Protein AF-A0A554JLI7-F1 (afdb_monomer)

Nearest PDB structures (foldseek):
  4x7u-assembly1_B  TM=8.714E-01  e=3.034E-03  Micromonospora griseorubida
  4ce0-assembly1_A-2  TM=8.358E-01  e=3.034E-03  Saccharopolyspora spinosa
  4xvy-assembly1_B  TM=8.762E-01  e=4.435E-03  Micromonospora griseorubida
  4x7z-assembly1_B  TM=8.021E-01  e=4.163E-03  Micromonospora griseorubida
  2wk1-assembly1_A-2  TM=8.265E-01  e=6.483E-03  Actinoalloteichus caeruleus

Sequence (118 aa):
MREEILDRVMRLTSFYALGGDYLEFGVDKGKSFIVAYHMAQRYGMNNMQFYAFDSFEGLPEIAGIDRDVPQFKKGNLRAHRINLKRICVVHELILNALPLFPAGMMQHLITKPSRNCP

Foldseek 3Di:
DLLVVLLVVLQVCLVVVPDEEAEDALCLLNPVVVSNVVSNVVSVVVVYAYEYEDQLQADDAQDDPRVVPVVDGGSPSRHDDDDDLQHQYQNDDPVPDDPPDDPPCVCVSVVDGDPRRD

Structure (mmCIF, N/CA/C/O backbone):
data_AF-A0A554JLI7-F1
#
_entry.id   AF-A0A554JLI7-F1
#
loop_
_atom_site.group_PDB
_atom_site.id
_atom_site.type_symbol
_atom_site.label_atom_id
_atom_site.label_alt_id
_atom_site.label_comp_id
_atom_site.label_asym_id
_atom_site.label_entity_id
_atom_site.label_seq_id
_atom_site.pdbx_PDB_ins_code
_atom_site.Cartn_x
_atom_site.Cartn_y
_atom_site.Cartn_z
_atom_site.occupancy
_atom_site.B_iso_or_equiv
_atom_site.auth_seq_id
_atom_site.auth_comp_id
_atom_site.auth_asym_id
_atom_site.auth_atom_id
_atom_site.pdbx_PDB_model_num
ATOM 1 N N . MET A 1 1 ? -4.648 14.786 -3.637 1.00 58.84 1 MET A N 1
ATOM 2 C CA . MET A 1 1 ? -5.230 13.815 -4.593 1.00 58.84 1 MET A CA 1
ATOM 3 C C . MET A 1 1 ? -4.982 12.341 -4.236 1.00 58.84 1 MET A C 1
ATOM 5 O O . MET A 1 1 ? -5.945 11.680 -3.891 1.00 58.84 1 MET A O 1
ATOM 9 N N . ARG A 1 2 ? -3.752 11.781 -4.269 1.00 61.53 2 ARG A N 1
ATOM 10 C CA . ARG A 1 2 ? -3.527 10.342 -3.936 1.00 61.53 2 ARG A CA 1
ATOM 11 C C . ARG A 1 2 ? -3.820 9.980 -2.473 1.00 61.53 2 ARG A C 1
ATOM 13 O O . ARG A 1 2 ? -4.407 8.942 -2.201 1.00 61.53 2 ARG A O 1
ATOM 20 N N . GLU A 1 3 ? -3.452 10.854 -1.545 1.00 80.38 3 GLU A N 1
ATOM 21 C CA . GLU A 1 3 ? -3.649 10.630 -0.106 1.00 80.38 3 GLU A CA 1
ATOM 22 C C . GLU A 1 3 ? -5.135 10.740 0.294 1.00 80.38 3 GLU A C 1
ATOM 24 O O . GLU A 1 3 ? -5.577 10.068 1.215 1.00 80.38 3 GLU A O 1
ATOM 29 N N . GLU A 1 4 ? -5.951 11.491 -0.454 1.00 89.00 4 GLU A N 1
ATOM 30 C CA . GLU A 1 4 ? -7.395 11.620 -0.192 1.00 89.00 4 GLU A CA 1
ATOM 31 C C . GLU A 1 4 ? -8.163 10.319 -0.441 1.00 89.00 4 GLU A C 1
ATOM 33 O O . GLU A 1 4 ? -9.136 10.037 0.255 1.00 89.00 4 GLU A O 1
ATOM 38 N N . ILE A 1 5 ? -7.749 9.525 -1.434 1.00 92.50 5 ILE A N 1
ATOM 39 C CA . ILE A 1 5 ? -8.391 8.235 -1.709 1.00 92.50 5 ILE A CA 1
ATOM 40 C C . ILE A 1 5 ? -8.093 7.263 -0.570 1.00 92.50 5 ILE A C 1
ATOM 42 O O . ILE A 1 5 ? -9.021 6.642 -0.059 1.00 92.50 5 ILE A O 1
ATOM 46 N N . LEU A 1 6 ? -6.831 7.176 -0.136 1.00 91.75 6 LEU A N 1
ATOM 47 C CA . LEU A 1 6 ? -6.448 6.331 0.997 1.00 91.75 6 LEU A CA 1
ATOM 48 C C . LEU A 1 6 ? -7.184 6.747 2.273 1.00 91.75 6 LEU A C 1
ATOM 50 O O . LEU A 1 6 ? -7.718 5.886 2.965 1.00 91.75 6 LEU A O 1
ATOM 54 N N . ASP A 1 7 ? -7.303 8.050 2.537 1.00 93.88 7 ASP A N 1
ATOM 55 C CA . ASP A 1 7 ? -8.049 8.549 3.694 1.00 93.88 7 ASP A CA 1
ATOM 56 C C . ASP A 1 7 ? -9.521 8.131 3.637 1.00 93.88 7 ASP A C 1
ATOM 58 O O . ASP A 1 7 ? -10.054 7.582 4.602 1.00 93.88 7 ASP A O 1
ATOM 62 N N . ARG A 1 8 ? -10.173 8.321 2.482 1.00 95.19 8 ARG A N 1
ATOM 63 C CA . ARG A 1 8 ? -11.576 7.934 2.285 1.00 95.19 8 ARG A CA 1
ATOM 64 C C . ARG A 1 8 ? -11.783 6.435 2.450 1.00 95.19 8 ARG A C 1
ATOM 66 O O . ARG A 1 8 ? -12.746 6.051 3.110 1.00 95.19 8 ARG A O 1
ATOM 73 N N . VAL A 1 9 ? -10.910 5.615 1.864 1.00 93.81 9 VAL A N 1
ATOM 74 C CA . VAL A 1 9 ? -10.985 4.153 1.972 1.00 93.81 9 VAL A CA 1
ATOM 75 C C . VAL A 1 9 ? -10.818 3.740 3.428 1.00 93.81 9 VAL A C 1
ATOM 77 O O . VAL A 1 9 ? -11.722 3.116 3.965 1.00 93.81 9 VAL A O 1
ATOM 80 N N . MET A 1 10 ? -9.749 4.166 4.106 1.00 93.88 10 MET A N 1
ATOM 81 C CA . MET A 1 10 ? -9.498 3.792 5.505 1.00 93.88 10 MET A CA 1
ATOM 82 C C . MET A 1 10 ? -10.618 4.253 6.442 1.00 93.88 10 MET A C 1
ATOM 84 O O . MET A 1 10 ? -11.053 3.497 7.310 1.00 93.88 10 MET A O 1
ATOM 88 N N . ARG A 1 11 ? -11.152 5.460 6.224 1.00 95.19 11 ARG A N 1
ATOM 89 C CA . ARG A 1 11 ? -12.299 5.973 6.979 1.00 95.19 11 ARG A CA 1
ATOM 90 C C . ARG A 1 11 ? -13.536 5.097 6.807 1.00 95.19 11 ARG A C 1
ATOM 92 O O . ARG A 1 11 ? -14.196 4.794 7.794 1.00 95.19 11 ARG A O 1
ATOM 99 N N . LEU A 1 12 ? -13.872 4.717 5.572 1.00 96.00 12 LEU A N 1
ATOM 100 C CA . LEU A 1 12 ? -15.041 3.876 5.298 1.00 96.00 12 LEU A CA 1
ATO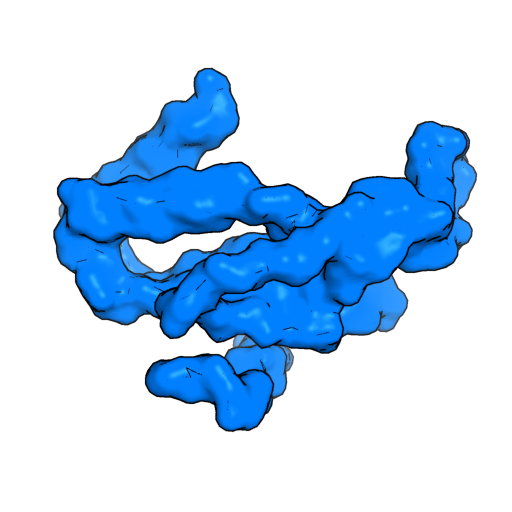M 101 C C . LEU A 1 12 ? -14.837 2.455 5.832 1.00 96.00 12 LEU A C 1
ATOM 103 O O . LEU A 1 12 ? -15.741 1.923 6.469 1.00 96.00 12 LEU A O 1
ATOM 107 N N . THR A 1 13 ? -13.652 1.875 5.643 1.00 95.19 13 THR A N 1
ATOM 108 C CA . THR A 1 13 ? -13.290 0.555 6.176 1.00 95.19 13 THR A CA 1
ATOM 109 C C . THR A 1 13 ? -13.431 0.522 7.699 1.00 95.19 13 THR A C 1
ATOM 111 O O . THR A 1 13 ? -14.058 -0.390 8.230 1.00 95.19 13 THR A O 1
ATOM 114 N N . SER A 1 14 ? -12.948 1.555 8.398 1.00 95.19 14 SER A N 1
ATOM 115 C CA . SER A 1 14 ? -13.128 1.700 9.848 1.00 95.19 14 SER A CA 1
ATOM 116 C C . SER A 1 14 ? -14.598 1.907 10.240 1.00 95.19 14 SER A C 1
ATOM 118 O O . SER A 1 14 ? -15.097 1.215 11.124 1.00 95.19 14 SER A O 1
ATOM 120 N N . PHE A 1 15 ? -15.327 2.794 9.550 1.00 96.75 15 PHE A N 1
ATOM 121 C CA . PHE A 1 15 ? -16.732 3.099 9.856 1.00 96.75 15 PHE A CA 1
ATOM 122 C C . PHE A 1 15 ? -17.651 1.878 9.737 1.00 96.75 15 PHE A C 1
ATOM 124 O O . PHE A 1 15 ? -18.516 1.670 10.583 1.00 96.75 15 PHE A O 1
ATOM 131 N N . TYR A 1 16 ? -17.447 1.055 8.708 1.00 96.56 16 TYR A N 1
ATOM 132 C CA . TYR A 1 16 ? -18.188 -0.193 8.518 1.00 96.56 16 TYR A CA 1
ATOM 133 C C . TYR A 1 16 ? -17.598 -1.376 9.300 1.00 96.56 16 TYR A C 1
ATOM 135 O O . TYR A 1 16 ? -18.077 -2.497 9.141 1.00 96.56 16 TYR A O 1
ATOM 143 N N . ALA A 1 17 ? -16.572 -1.145 10.130 1.00 93.06 17 ALA A N 1
ATOM 144 C CA . ALA A 1 17 ? -15.860 -2.169 10.893 1.00 93.06 17 ALA A CA 1
ATOM 145 C C . ALA A 1 17 ? -15.390 -3.354 10.026 1.00 93.06 17 ALA A C 1
ATOM 147 O O . ALA A 1 17 ? -15.416 -4.512 10.447 1.00 93.06 17 ALA A O 1
ATOM 148 N N . LEU A 1 18 ? -14.963 -3.063 8.795 1.00 92.56 18 LEU A N 1
ATOM 149 C CA . LEU A 1 18 ? -14.417 -4.063 7.889 1.00 92.56 18 LEU A CA 1
ATOM 150 C C . LEU A 1 18 ? -13.030 -4.474 8.391 1.00 92.56 18 LEU A C 1
ATOM 152 O O . LEU A 1 18 ? -12.082 -3.689 8.374 1.00 92.56 18 LEU A O 1
ATOM 156 N N . GLY A 1 19 ? -12.922 -5.715 8.859 1.00 88.69 19 GLY A N 1
ATOM 157 C CA . GLY A 1 19 ? -11.636 -6.332 9.164 1.00 88.69 19 GLY A CA 1
ATOM 158 C C . GLY A 1 19 ? -10.845 -6.664 7.897 1.00 88.69 19 GLY A C 1
ATOM 159 O O . GLY A 1 19 ? -11.386 -6.674 6.7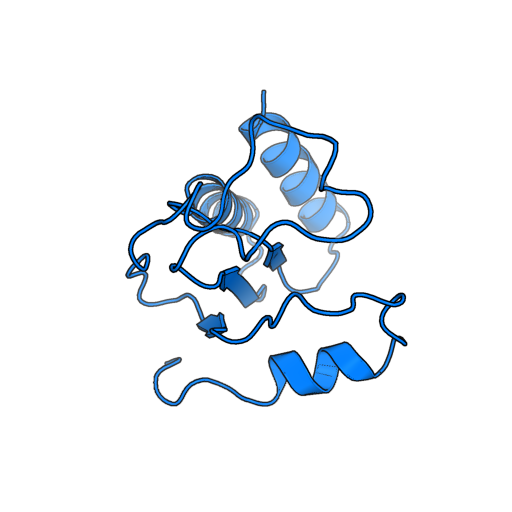91 1.00 88.69 19 GLY A O 1
ATOM 160 N N . GLY A 1 20 ? -9.563 -6.974 8.074 1.00 88.56 20 GLY A N 1
ATOM 161 C CA . GLY A 1 20 ? -8.677 -7.423 7.003 1.00 88.56 20 GLY A CA 1
ATOM 162 C C . GLY A 1 20 ? -7.314 -6.743 7.035 1.00 88.56 20 GLY A C 1
ATOM 163 O O . GLY A 1 20 ? -7.049 -5.877 7.871 1.00 88.56 20 GLY A O 1
ATOM 164 N N . ASP A 1 21 ? -6.478 -7.145 6.084 1.00 87.38 21 ASP A N 1
ATOM 165 C CA . ASP A 1 21 ? -5.099 -6.694 5.939 1.00 87.38 21 ASP A CA 1
ATOM 166 C C . ASP A 1 21 ? -4.936 -5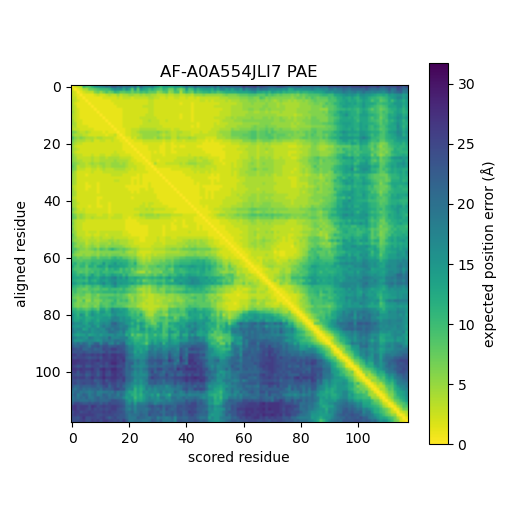.769 4.729 1.00 87.38 21 ASP A C 1
ATOM 168 O O . ASP A 1 21 ? -5.722 -5.803 3.778 1.00 87.38 21 ASP A O 1
ATOM 172 N N . TYR A 1 22 ? -3.891 -4.947 4.752 1.00 88.94 22 TYR A N 1
ATOM 173 C CA . TYR A 1 22 ? -3.518 -4.070 3.648 1.00 88.94 22 TYR A CA 1
ATOM 174 C C . TYR A 1 22 ? -2.366 -4.684 2.847 1.00 88.94 22 TYR A C 1
ATOM 176 O O . TYR A 1 22 ? -1.301 -4.975 3.395 1.00 88.94 22 TYR A O 1
ATOM 184 N N . LEU A 1 23 ? -2.575 -4.869 1.543 1.00 89.31 23 LEU A N 1
ATOM 185 C CA . LEU A 1 23 ? -1.588 -5.411 0.611 1.00 89.31 23 LEU A CA 1
ATOM 186 C C . LEU A 1 23 ? -1.275 -4.359 -0.459 1.00 89.31 23 LEU A C 1
ATOM 188 O O . LEU A 1 23 ? -2.189 -3.848 -1.106 1.00 89.31 23 LEU A O 1
ATOM 192 N N . GLU A 1 24 ? 0.007 -4.072 -0.684 1.00 87.19 24 GLU A N 1
ATOM 193 C CA . GLU A 1 24 ? 0.459 -3.164 -1.746 1.00 87.19 24 GLU A CA 1
ATOM 194 C C . GLU A 1 24 ? 1.459 -3.854 -2.671 1.00 87.19 24 GLU A C 1
ATOM 196 O O . GLU A 1 24 ? 2.439 -4.446 -2.217 1.00 87.19 24 GLU A O 1
ATOM 201 N N . PHE A 1 25 ? 1.201 -3.755 -3.975 1.00 86.94 25 PHE A N 1
ATOM 202 C CA . PHE A 1 25 ? 1.992 -4.355 -5.044 1.00 86.94 25 PHE A CA 1
ATOM 203 C C . PHE A 1 25 ? 2.715 -3.253 -5.817 1.00 86.94 25 PHE A C 1
ATOM 205 O O . PHE A 1 25 ? 2.059 -2.404 -6.419 1.00 86.94 25 PHE A O 1
ATOM 212 N N . GLY A 1 26 ? 4.048 -3.275 -5.818 1.00 84.75 26 GLY A N 1
ATOM 213 C CA . GLY A 1 26 ? 4.852 -2.183 -6.369 1.00 84.75 26 GLY A CA 1
ATOM 214 C C . GLY A 1 26 ? 4.879 -1.001 -5.404 1.00 84.75 26 GLY A C 1
ATOM 215 O O . GLY A 1 26 ? 4.110 -0.051 -5.522 1.00 84.75 26 GLY A O 1
ATOM 216 N N . VAL A 1 27 ? 5.771 -1.089 -4.427 1.00 83.00 27 VAL A N 1
ATOM 217 C CA . VAL A 1 27 ? 5.869 -0.171 -3.293 1.00 83.00 27 VAL A CA 1
ATOM 218 C C . VAL A 1 27 ? 6.809 0.995 -3.611 1.00 83.00 27 VAL A C 1
ATOM 220 O O . VAL A 1 27 ? 6.621 2.085 -3.069 1.00 83.00 27 VAL A O 1
ATOM 223 N N . ASP A 1 28 ? 7.794 0.814 -4.499 1.00 84.94 28 ASP A N 1
ATOM 224 C CA . ASP A 1 28 ? 8.819 1.823 -4.815 1.00 84.94 28 ASP A CA 1
ATOM 225 C C . ASP A 1 28 ? 9.478 2.340 -3.513 1.00 84.94 28 ASP A C 1
ATOM 227 O O . ASP A 1 28 ? 10.024 1.562 -2.728 1.00 84.94 28 ASP A O 1
ATOM 231 N N . LYS A 1 29 ? 9.403 3.646 -3.225 1.00 83.25 29 LYS A N 1
ATOM 232 C CA . LYS A 1 29 ? 9.913 4.260 -1.985 1.00 83.25 29 LYS A CA 1
ATOM 233 C C . LYS A 1 29 ? 8.906 4.196 -0.825 1.00 83.25 29 LYS A C 1
ATOM 235 O O . LYS A 1 29 ? 9.179 4.733 0.246 1.00 83.25 29 LYS A O 1
ATOM 240 N N . GLY A 1 30 ? 7.736 3.591 -1.055 1.00 84.31 30 GLY A N 1
ATOM 241 C CA . GLY A 1 30 ? 6.654 3.272 -0.108 1.00 84.31 30 GLY A CA 1
ATOM 242 C C . GLY A 1 30 ? 6.028 4.459 0.585 1.00 84.31 30 GLY A C 1
ATOM 243 O O . GLY A 1 30 ? 5.547 4.353 1.711 1.00 84.31 30 GLY A O 1
ATOM 244 N N . LYS A 1 31 ? 5.988 5.597 -0.108 1.00 87.44 31 LYS A N 1
ATOM 245 C CA . LYS A 1 31 ? 5.268 6.776 0.366 1.00 87.44 31 LYS A CA 1
ATOM 246 C C . LYS A 1 31 ? 3.789 6.455 0.626 1.00 87.44 31 LYS A C 1
ATOM 248 O O . LYS A 1 31 ? 3.280 6.794 1.687 1.00 87.44 31 LYS A O 1
ATOM 253 N N . SER A 1 32 ? 3.113 5.807 -0.322 1.00 89.56 32 SER A N 1
ATOM 254 C CA . SER A 1 32 ? 1.714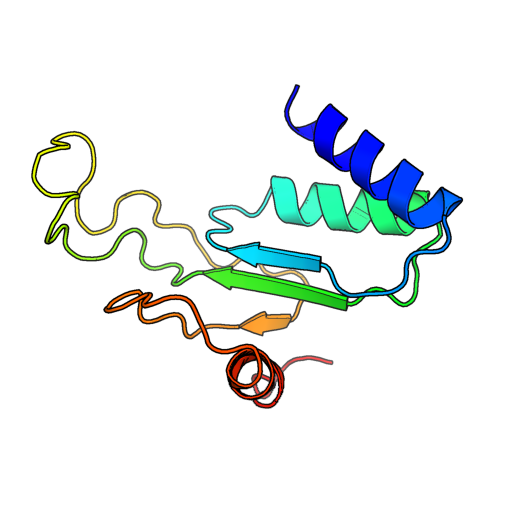 5.368 -0.194 1.00 89.56 32 SER A CA 1
ATOM 255 C C . SER A 1 32 ? 1.535 4.381 0.953 1.00 89.56 32 SER A C 1
ATOM 257 O O . SER A 1 32 ? 0.646 4.571 1.777 1.00 89.56 32 SER A O 1
ATOM 259 N N . PHE A 1 33 ? 2.433 3.405 1.060 1.00 87.94 33 PHE A N 1
ATOM 260 C CA . PHE A 1 33 ? 2.418 2.402 2.119 1.00 87.94 33 PHE 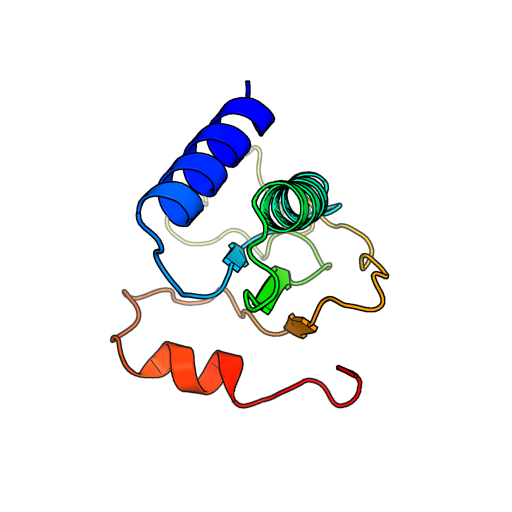A CA 1
ATOM 261 C C . PHE A 1 33 ? 2.484 3.015 3.524 1.00 87.94 33 PHE A C 1
ATOM 263 O O . PHE A 1 33 ? 1.683 2.697 4.402 1.00 87.94 33 PHE A O 1
ATOM 270 N N . ILE A 1 34 ? 3.420 3.947 3.731 1.00 87.12 34 ILE A N 1
ATOM 271 C CA . ILE A 1 34 ? 3.578 4.676 4.997 1.00 87.12 34 ILE A CA 1
ATOM 272 C C . ILE A 1 34 ? 2.316 5.487 5.309 1.00 87.12 34 ILE A C 1
ATOM 274 O O . ILE A 1 34 ? 1.843 5.494 6.447 1.00 87.12 34 ILE A O 1
ATOM 278 N N . VAL A 1 35 ? 1.751 6.155 4.301 1.00 90.81 35 VAL A N 1
ATOM 279 C CA . VAL A 1 35 ? 0.504 6.915 4.450 1.00 90.81 35 VAL A CA 1
ATOM 280 C C . VAL A 1 35 ? -0.651 5.997 4.860 1.00 90.81 35 VAL A C 1
ATOM 282 O O . VAL A 1 35 ? -1.356 6.314 5.817 1.00 90.81 35 VAL A O 1
ATOM 285 N N . ALA A 1 36 ? -0.814 4.849 4.200 1.00 91.06 36 ALA A N 1
ATOM 286 C CA . ALA A 1 36 ? -1.846 3.866 4.523 1.00 91.06 36 ALA A CA 1
ATOM 287 C C . ALA A 1 36 ? -1.716 3.364 5.971 1.00 91.06 36 ALA A C 1
ATOM 289 O O . ALA A 1 36 ? -2.708 3.346 6.703 1.00 91.06 36 ALA A O 1
ATOM 290 N N . TYR A 1 37 ? -0.492 3.055 6.414 1.00 90.19 37 TYR A N 1
ATOM 291 C CA . TYR A 1 37 ? -0.213 2.666 7.798 1.00 90.19 37 TYR A CA 1
ATOM 292 C C . TYR A 1 37 ? -0.663 3.739 8.797 1.00 90.19 37 TYR A C 1
ATOM 294 O O . TYR A 1 37 ? -1.433 3.457 9.716 1.00 90.19 37 TYR A O 1
ATOM 302 N N . HIS A 1 38 ? -0.239 4.991 8.609 1.00 89.44 38 HIS A N 1
ATOM 303 C CA . HIS A 1 38 ? -0.620 6.072 9.521 1.00 89.44 38 HIS A CA 1
ATOM 304 C C . HIS A 1 38 ? -2.125 6.361 9.511 1.00 89.44 38 HIS A C 1
ATOM 306 O O . HIS A 1 38 ? -2.684 6.701 10.555 1.00 89.44 38 HIS A O 1
ATOM 312 N N . MET A 1 39 ? -2.798 6.197 8.372 1.00 93.12 39 MET A N 1
ATOM 313 C CA . MET A 1 39 ? -4.251 6.348 8.283 1.00 93.12 39 MET A CA 1
ATOM 314 C C . MET A 1 39 ? -4.990 5.244 9.037 1.00 93.12 39 MET A C 1
ATOM 316 O O . MET A 1 39 ? -5.910 5.550 9.790 1.00 93.12 39 MET A O 1
ATOM 320 N N . ALA A 1 40 ? -4.562 3.987 8.921 1.00 90.81 40 ALA A N 1
ATOM 321 C CA . ALA A 1 40 ? -5.144 2.900 9.705 1.00 90.81 40 ALA A CA 1
ATOM 322 C C . ALA A 1 40 ? -4.995 3.143 11.215 1.00 90.81 40 ALA A C 1
ATOM 324 O O . ALA A 1 40 ? -5.962 2.992 11.960 1.00 90.81 40 ALA A O 1
ATOM 325 N N . GLN A 1 41 ? -3.823 3.615 11.662 1.00 89.25 41 GLN A N 1
ATOM 326 C CA . GLN A 1 41 ? -3.615 4.005 13.064 1.00 89.25 41 GLN A CA 1
ATOM 327 C C . GLN A 1 41 ? -4.536 5.163 13.477 1.00 89.25 41 GLN A C 1
ATOM 329 O O . GLN A 1 41 ? -5.160 5.116 14.536 1.00 89.25 41 GLN A O 1
ATOM 334 N N . ARG A 1 42 ? -4.680 6.186 12.622 1.00 93.56 42 ARG A N 1
ATOM 335 C CA . ARG A 1 42 ? -5.579 7.328 12.858 1.00 93.56 42 ARG A CA 1
ATOM 336 C C . ARG A 1 42 ? -7.039 6.902 13.031 1.00 93.56 42 ARG A C 1
ATOM 338 O O . ARG A 1 42 ? -7.745 7.510 13.828 1.00 93.56 42 ARG A O 1
ATOM 345 N N . TYR A 1 43 ? -7.483 5.883 12.298 1.00 94.94 43 TYR A N 1
ATOM 346 C CA . TYR A 1 43 ? -8.849 5.356 12.357 1.00 94.94 43 TYR A CA 1
ATOM 347 C C . TYR A 1 43 ? -9.010 4.153 13.305 1.00 94.94 43 TYR A C 1
ATOM 349 O O . TYR A 1 43 ? -10.039 3.477 13.259 1.00 94.94 43 TYR A O 1
ATOM 357 N N . GLY A 1 44 ? -8.023 3.885 14.171 1.00 93.00 44 GLY A N 1
ATOM 358 C CA . GLY A 1 44 ? -8.110 2.873 15.232 1.00 93.00 44 GLY A CA 1
ATOM 359 C C . GLY A 1 44 ? -8.045 1.418 14.756 1.00 93.00 44 GLY A C 1
ATOM 360 O O . GLY A 1 44 ? -8.425 0.510 15.494 1.00 93.00 44 GLY A O 1
ATOM 361 N N . MET A 1 45 ? -7.564 1.169 13.539 1.00 90.94 45 MET A N 1
ATOM 362 C CA . MET A 1 45 ? -7.505 -0.161 12.923 1.00 90.94 45 MET A CA 1
ATOM 363 C C . MET A 1 45 ? -6.249 -0.931 13.366 1.00 90.94 45 MET A C 1
ATOM 365 O O . MET A 1 45 ? -5.413 -1.329 12.559 1.00 90.94 45 MET A O 1
ATOM 369 N N . ASN A 1 46 ? -6.099 -1.126 14.676 1.00 85.81 46 ASN A N 1
ATOM 370 C CA . ASN A 1 46 ? -4.859 -1.619 15.292 1.00 85.81 46 ASN A CA 1
ATOM 371 C C . ASN A 1 46 ? -4.526 -3.090 14.981 1.00 85.81 46 ASN A C 1
ATOM 373 O O . ASN A 1 46 ? -3.387 -3.503 15.178 1.00 85.81 46 ASN A O 1
ATOM 377 N N . ASN A 1 47 ? -5.505 -3.866 14.504 1.00 86.00 47 ASN A N 1
ATOM 378 C CA . ASN A 1 47 ? -5.351 -5.292 14.194 1.00 86.00 47 ASN A CA 1
ATOM 379 C C . ASN A 1 47 ? -5.002 -5.567 12.721 1.00 86.00 47 ASN A C 1
ATOM 381 O O . ASN A 1 47 ? -4.781 -6.720 12.367 1.00 86.00 47 ASN A O 1
ATOM 385 N N . MET A 1 48 ? -4.994 -4.539 11.866 1.00 86.25 48 MET A N 1
ATOM 386 C CA . MET A 1 48 ? -4.683 -4.678 10.442 1.00 86.25 48 MET A CA 1
ATOM 387 C C . MET A 1 48 ? -3.192 -4.957 10.245 1.00 86.25 48 MET A C 1
ATO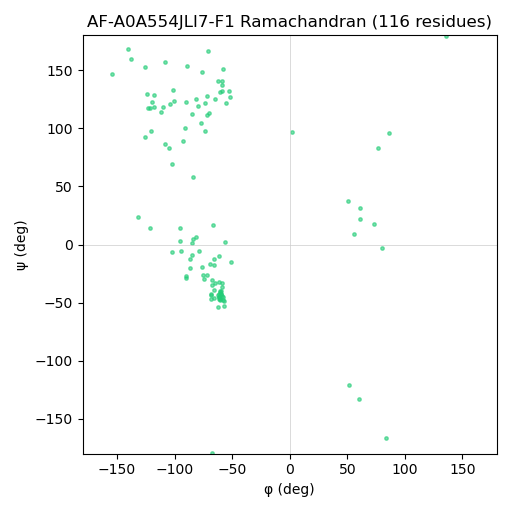M 389 O O . MET A 1 48 ? -2.355 -4.180 10.716 1.00 86.25 48 MET A O 1
ATOM 393 N N . GLN A 1 49 ? -2.862 -6.018 9.506 1.00 85.06 49 GLN A N 1
ATOM 394 C CA . GLN A 1 49 ? -1.492 -6.275 9.073 1.00 85.06 49 GLN A CA 1
ATOM 395 C C . GLN A 1 49 ? -1.203 -5.606 7.732 1.00 85.06 49 GLN A C 1
ATOM 397 O O . GLN A 1 49 ? -2.094 -5.355 6.920 1.00 85.06 49 GLN A O 1
ATOM 402 N N . PHE A 1 50 ? 0.070 -5.296 7.510 1.00 84.31 50 PHE A N 1
ATOM 403 C CA . PHE A 1 50 ? 0.541 -4.536 6.359 1.00 84.31 50 PHE A CA 1
ATOM 404 C C . PHE A 1 50 ? 1.592 -5.342 5.595 1.00 84.31 50 PHE A C 1
ATOM 406 O O . PHE A 1 50 ? 2.676 -5.615 6.120 1.00 84.31 50 PHE A O 1
ATOM 413 N N . TYR A 1 51 ? 1.287 -5.670 4.339 1.00 82.06 51 TYR A N 1
ATOM 414 C CA . TYR A 1 51 ? 2.130 -6.473 3.456 1.00 82.06 51 TYR A CA 1
ATOM 415 C C . TYR A 1 51 ? 2.562 -5.676 2.228 1.00 82.06 51 TYR A C 1
ATOM 417 O O . TYR A 1 51 ? 1.746 -5.254 1.408 1.00 82.06 51 TYR A O 1
ATOM 425 N N . ALA A 1 52 ? 3.872 -5.493 2.103 1.00 79.56 52 ALA A N 1
ATOM 426 C CA . ALA A 1 52 ? 4.512 -4.807 0.990 1.00 79.56 52 ALA A CA 1
ATOM 427 C C . ALA A 1 52 ? 5.148 -5.838 0.053 1.00 79.56 52 ALA A C 1
ATOM 429 O O . ALA A 1 52 ? 6.038 -6.579 0.481 1.00 79.56 52 ALA A O 1
ATOM 430 N N . PHE A 1 53 ? 4.725 -5.855 -1.211 1.00 82.44 53 PHE A N 1
ATOM 431 C CA . PHE A 1 53 ? 5.297 -6.711 -2.246 1.00 82.44 53 PHE A CA 1
ATOM 432 C C . PHE A 1 53 ? 6.039 -5.868 -3.283 1.00 82.44 53 PHE A C 1
ATOM 434 O O . PHE A 1 53 ? 5.434 -5.096 -4.030 1.00 82.44 53 PHE A O 1
ATOM 441 N N . ASP A 1 54 ? 7.356 -6.035 -3.341 1.00 79.31 54 ASP A N 1
ATOM 442 C CA . ASP A 1 54 ? 8.221 -5.359 -4.306 1.00 79.31 54 ASP A CA 1
ATOM 443 C C . ASP A 1 54 ? 9.483 -6.197 -4.549 1.00 79.31 54 ASP A C 1
ATOM 445 O O . ASP A 1 54 ? 9.971 -6.872 -3.638 1.00 79.31 54 ASP A O 1
ATOM 449 N N . SER A 1 55 ? 10.012 -6.156 -5.773 1.00 79.75 55 SER A N 1
ATOM 450 C CA . SER A 1 55 ? 11.294 -6.787 -6.097 1.00 79.75 55 SER A CA 1
ATOM 451 C C . SER A 1 55 ? 12.478 -5.982 -5.557 1.00 79.75 55 SER A C 1
ATOM 453 O O . SER A 1 55 ? 13.546 -6.541 -5.335 1.00 79.75 55 SER A O 1
ATOM 455 N N . PHE A 1 56 ? 12.323 -4.663 -5.384 1.00 81.06 56 PHE A N 1
ATOM 456 C CA . PHE A 1 56 ? 13.389 -3.676 -5.148 1.00 81.06 56 PHE A CA 1
ATOM 457 C C . PHE A 1 56 ? 14.496 -3.667 -6.218 1.00 81.06 56 PHE A C 1
ATOM 459 O O . PHE A 1 56 ? 15.518 -2.986 -6.091 1.00 81.06 56 PHE A O 1
ATOM 466 N N . GLU A 1 57 ? 14.283 -4.390 -7.313 1.00 81.62 57 GLU A N 1
ATOM 467 C CA . GLU A 1 57 ? 15.169 -4.459 -8.474 1.00 81.62 57 GLU A CA 1
ATOM 468 C C . GLU A 1 57 ? 14.638 -3.607 -9.635 1.00 81.62 57 GLU A C 1
ATOM 470 O O . GLU A 1 57 ? 15.343 -3.383 -10.619 1.00 81.62 57 GLU A O 1
ATOM 475 N N . GLY A 1 58 ? 13.430 -3.057 -9.475 1.00 80.94 58 GLY A N 1
ATOM 476 C CA . GLY A 1 58 ? 12.705 -2.335 -10.509 1.00 80.94 58 GLY A CA 1
ATOM 477 C C . GLY A 1 58 ? 11.935 -3.279 -11.429 1.00 80.94 58 GLY A C 1
ATOM 478 O O . GLY A 1 58 ? 11.742 -4.461 -11.130 1.00 80.94 58 GLY A O 1
ATOM 479 N N . LEU A 1 59 ? 11.473 -2.734 -12.552 1.00 84.56 59 LEU A N 1
ATOM 480 C CA . LEU A 1 59 ? 10.686 -3.460 -13.537 1.00 84.56 59 LEU A CA 1
ATOM 481 C C . LEU A 1 59 ? 11.489 -4.627 -14.132 1.00 84.56 59 LEU A C 1
ATOM 483 O O . LEU A 1 59 ? 12.685 -4.470 -14.416 1.00 84.56 59 LEU A O 1
ATOM 487 N N . PRO A 1 60 ? 10.841 -5.779 -14.367 1.00 84.31 60 PRO A N 1
ATOM 488 C CA . PRO A 1 60 ? 11.458 -6.885 -15.079 1.00 84.31 60 PRO A CA 1
ATOM 489 C C . PRO A 1 60 ? 11.705 -6.521 -16.551 1.00 84.31 60 PRO A C 1
ATOM 491 O O . PRO A 1 60 ? 11.436 -5.412 -17.018 1.00 84.31 60 PRO A O 1
ATOM 494 N N . GLU A 1 61 ? 12.264 -7.468 -17.297 1.00 86.06 61 GLU A N 1
ATOM 495 C CA . GLU A 1 61 ? 12.371 -7.328 -18.745 1.00 86.06 61 GLU A CA 1
ATOM 496 C C . GLU A 1 61 ? 10.983 -7.198 -19.379 1.00 86.06 61 GLU A C 1
ATOM 498 O O . GLU A 1 61 ? 10.072 -7.961 -19.063 1.00 86.06 61 GLU A O 1
ATOM 503 N N . ILE A 1 62 ? 10.822 -6.203 -20.251 1.00 85.31 62 ILE A N 1
ATOM 504 C CA . ILE A 1 62 ? 9.538 -5.902 -20.876 1.00 85.31 62 ILE A CA 1
ATOM 505 C C . ILE A 1 62 ? 9.236 -6.969 -21.927 1.00 85.31 62 ILE A C 1
ATOM 507 O O . ILE A 1 62 ? 9.997 -7.168 -22.876 1.00 85.31 62 ILE A O 1
ATOM 511 N N . ALA A 1 63 ? 8.109 -7.654 -21.766 1.00 82.50 63 ALA A N 1
ATOM 512 C CA . ALA A 1 63 ? 7.683 -8.740 -22.635 1.00 82.50 63 ALA A CA 1
ATOM 513 C C . ALA A 1 63 ? 6.166 -8.686 -22.878 1.00 82.50 63 ALA A C 1
ATOM 515 O O . ALA A 1 63 ? 5.438 -7.955 -22.217 1.00 82.50 63 ALA A O 1
ATOM 516 N N . GLY A 1 64 ? 5.680 -9.465 -23.849 1.00 84.88 64 GLY A N 1
ATOM 517 C CA . GLY A 1 64 ? 4.250 -9.559 -24.150 1.00 84.88 64 GLY A CA 1
ATOM 518 C C . GLY A 1 64 ? 3.619 -8.222 -24.548 1.00 84.88 64 GLY A C 1
ATOM 519 O O . GLY A 1 64 ? 4.165 -7.504 -25.383 1.00 84.88 64 GLY A O 1
ATOM 520 N N . ILE A 1 65 ? 2.464 -7.925 -23.946 1.00 82.69 65 ILE A N 1
ATOM 521 C CA . ILE A 1 65 ? 1.642 -6.739 -24.233 1.00 82.69 65 ILE A CA 1
ATOM 522 C C . ILE A 1 65 ? 2.318 -5.415 -23.852 1.00 82.69 65 ILE A C 1
ATOM 524 O O . ILE A 1 65 ? 1.925 -4.367 -24.352 1.00 82.69 65 ILE A O 1
ATOM 528 N N . ASP A 1 66 ? 3.357 -5.455 -23.014 1.00 77.06 66 ASP A N 1
ATOM 529 C CA . ASP A 1 66 ? 4.057 -4.257 -22.544 1.00 77.06 66 ASP A CA 1
ATOM 530 C C . ASP A 1 66 ? 5.152 -3.780 -23.518 1.00 77.06 66 ASP A C 1
ATOM 532 O O . ASP A 1 66 ? 5.707 -2.694 -23.345 1.00 77.06 66 ASP A O 1
ATOM 536 N N . ARG A 1 67 ? 5.474 -4.566 -24.561 1.00 79.25 67 ARG A N 1
ATOM 537 C CA . ARG A 1 67 ? 6.556 -4.257 -25.523 1.00 79.25 67 ARG A CA 1
ATOM 538 C C . ARG A 1 67 ? 6.342 -2.958 -26.290 1.00 79.25 67 ARG A C 1
ATOM 540 O O . ARG A 1 67 ? 7.318 -2.287 -26.615 1.00 79.25 67 ARG A O 1
ATOM 547 N N . ASP A 1 68 ? 5.090 -2.603 -26.555 1.00 83.88 68 ASP A N 1
ATOM 548 C CA . ASP A 1 68 ? 4.745 -1.428 -27.360 1.00 83.88 68 ASP A CA 1
ATOM 549 C C . ASP A 1 68 ? 4.781 -0.124 -26.546 1.00 83.88 68 ASP A C 1
ATOM 551 O O . ASP A 1 68 ? 4.420 0.941 -27.049 1.00 83.88 68 ASP A O 1
ATOM 555 N N . VAL A 1 69 ? 5.239 -0.182 -25.287 1.00 81.81 69 VAL A N 1
ATOM 556 C CA . VAL A 1 69 ? 5.325 0.970 -24.387 1.00 81.81 69 VAL A CA 1
ATOM 557 C C . VAL A 1 69 ? 6.795 1.381 -24.175 1.00 81.81 69 VAL A C 1
ATOM 559 O O . VAL A 1 69 ? 7.428 0.985 -23.194 1.00 81.81 69 VAL A O 1
ATOM 562 N N . PRO A 1 70 ? 7.370 2.231 -25.051 1.00 77.88 70 PRO A N 1
ATOM 563 C CA . PRO A 1 70 ? 8.815 2.504 -25.092 1.00 77.88 70 PRO A CA 1
ATOM 564 C C . PRO A 1 70 ? 9.374 3.222 -23.851 1.00 77.88 70 PRO A C 1
ATOM 566 O O . PRO A 1 70 ? 10.591 3.313 -23.674 1.00 77.88 70 PRO A O 1
ATOM 569 N N . GLN A 1 71 ? 8.500 3.754 -22.993 1.00 85.88 71 GLN A N 1
ATOM 570 C CA . GLN A 1 71 ? 8.872 4.466 -21.769 1.00 85.88 71 GLN A CA 1
ATOM 571 C C . GLN A 1 71 ? 9.318 3.541 -20.626 1.00 85.88 71 GLN A C 1
ATOM 573 O O . GLN A 1 71 ? 9.993 4.004 -19.705 1.00 85.88 71 GLN A O 1
ATOM 578 N N . PHE A 1 72 ? 8.968 2.252 -20.674 1.00 83.12 72 PHE A N 1
ATOM 579 C CA . PHE A 1 72 ? 9.344 1.282 -19.649 1.00 83.12 72 PHE A CA 1
ATOM 580 C C . PHE A 1 72 ? 10.524 0.438 -20.119 1.00 83.12 72 PHE A C 1
ATOM 582 O O . PHE A 1 72 ? 10.556 -0.050 -21.245 1.00 83.12 72 PHE A O 1
ATOM 589 N N . LYS A 1 73 ? 11.523 0.282 -19.249 1.00 84.75 73 LYS A N 1
ATOM 590 C CA . LYS A 1 73 ? 12.687 -0.574 -19.486 1.00 84.75 73 LYS A CA 1
ATOM 591 C C . LYS A 1 73 ? 13.009 -1.347 -18.214 1.00 84.75 73 LYS A C 1
ATOM 593 O O . LYS A 1 73 ? 12.627 -0.953 -17.111 1.00 84.75 73 LYS A O 1
ATOM 598 N N . LYS A 1 74 ? 13.739 -2.448 -18.377 1.00 84.38 74 LYS A N 1
ATOM 599 C CA . LYS A 1 74 ? 14.235 -3.252 -17.258 1.00 84.38 74 LYS A CA 1
ATOM 600 C C . LYS A 1 74 ? 14.988 -2.371 -16.255 1.00 84.38 74 LYS A C 1
ATOM 602 O O . LYS A 1 74 ? 15.845 -1.580 -16.646 1.00 84.38 74 LYS A O 1
ATOM 607 N N . GLY A 1 75 ? 14.673 -2.522 -14.972 1.00 82.00 75 GLY A N 1
ATOM 608 C CA . GLY A 1 75 ? 15.286 -1.771 -13.876 1.00 82.00 75 GLY A CA 1
ATOM 609 C C . GLY A 1 75 ? 14.739 -0.354 -13.662 1.00 82.00 75 GLY A C 1
ATOM 610 O O . GLY A 1 75 ? 15.140 0.304 -12.699 1.00 82.00 75 GLY A O 1
ATOM 611 N N . ASN A 1 76 ? 13.808 0.137 -14.495 1.00 82.50 76 ASN A N 1
ATOM 612 C CA . ASN A 1 76 ? 13.032 1.334 -14.150 1.00 82.50 76 ASN A CA 1
ATOM 613 C C . ASN A 1 76 ? 12.285 1.114 -12.826 1.00 82.50 76 ASN A C 1
ATOM 615 O O . ASN A 1 76 ? 11.921 -0.009 -12.507 1.00 82.50 76 ASN A O 1
ATOM 619 N N . LEU A 1 77 ? 12.027 2.183 -12.066 1.00 80.56 77 LEU A N 1
ATOM 620 C CA . LEU A 1 77 ? 11.342 2.106 -10.761 1.00 80.56 77 LEU A CA 1
ATOM 621 C C . LEU A 1 77 ? 12.081 1.253 -9.714 1.00 80.56 77 LEU A C 1
ATOM 623 O O . LEU A 1 77 ? 11.485 0.777 -8.754 1.00 80.56 77 LEU A O 1
ATOM 627 N N . ARG A 1 78 ? 13.394 1.059 -9.880 1.00 82.88 78 ARG A N 1
ATOM 628 C CA . ARG A 1 78 ? 14.224 0.456 -8.841 1.00 82.88 78 ARG A CA 1
ATOM 629 C C . ARG A 1 78 ? 14.272 1.373 -7.621 1.00 82.88 78 ARG A C 1
ATOM 631 O O . ARG A 1 78 ? 14.700 2.524 -7.720 1.00 82.88 78 ARG A O 1
ATOM 638 N N . ALA A 1 79 ? 13.910 0.827 -6.469 1.00 74.69 79 ALA A N 1
ATOM 639 C CA . ALA A 1 79 ? 13.955 1.513 -5.188 1.00 74.69 79 ALA A CA 1
ATOM 640 C C . ALA A 1 79 ? 14.767 0.716 -4.169 1.00 74.69 79 ALA A C 1
ATOM 642 O O . ALA A 1 79 ? 14.870 -0.506 -4.241 1.00 74.69 79 ALA A O 1
ATOM 643 N N . HIS A 1 80 ? 15.355 1.412 -3.199 1.00 69.81 80 HIS A N 1
ATOM 644 C CA . HIS A 1 80 ? 15.994 0.747 -2.070 1.00 69.81 80 HIS A CA 1
ATOM 645 C C . HIS A 1 80 ? 14.949 0.234 -1.084 1.00 69.81 80 HIS A C 1
ATOM 647 O O . HIS A 1 80 ? 13.906 0.857 -0.889 1.00 69.81 80 HIS A O 1
ATOM 653 N N . ARG A 1 81 ? 15.278 -0.881 -0.423 1.00 62.66 81 ARG A N 1
ATOM 654 C CA . ARG A 1 81 ? 14.443 -1.473 0.621 1.00 62.66 81 ARG A CA 1
ATOM 655 C C . ARG A 1 81 ? 14.073 -0.426 1.662 1.00 62.66 81 ARG A C 1
ATOM 657 O O . ARG A 1 81 ? 14.937 0.223 2.254 1.00 62.66 81 ARG A O 1
ATOM 664 N N . ILE A 1 82 ? 12.783 -0.315 1.917 1.00 63.16 82 ILE A N 1
ATOM 665 C CA . ILE A 1 82 ? 12.258 0.560 2.951 1.00 63.16 82 ILE A CA 1
ATOM 666 C C . ILE A 1 82 ? 12.433 -0.166 4.275 1.00 63.16 82 ILE A C 1
ATOM 668 O O . ILE A 1 82 ? 11.917 -1.266 4.469 1.00 63.16 82 ILE A O 1
ATOM 672 N N . ASN A 1 83 ? 13.203 0.431 5.178 1.00 55.06 83 ASN A N 1
ATOM 673 C CA . ASN A 1 83 ? 13.490 -0.174 6.468 1.00 55.06 83 ASN A CA 1
ATOM 674 C C . ASN A 1 83 ? 12.466 0.311 7.497 1.00 55.06 83 ASN A C 1
ATOM 676 O O . ASN A 1 83 ? 12.653 1.340 8.145 1.00 55.06 83 ASN A O 1
ATOM 680 N N . LEU A 1 84 ? 11.352 -0.409 7.615 1.00 54.94 84 LEU A N 1
ATOM 681 C CA . LEU A 1 84 ? 10.319 -0.121 8.605 1.00 54.94 84 LEU A CA 1
ATOM 682 C C . LEU A 1 84 ? 10.123 -1.339 9.505 1.00 54.94 84 LEU A C 1
ATOM 684 O O . LEU A 1 84 ? 9.706 -2.403 9.063 1.00 54.94 84 LEU A O 1
ATOM 688 N N . LYS A 1 85 ? 10.407 -1.158 10.799 1.00 49.22 85 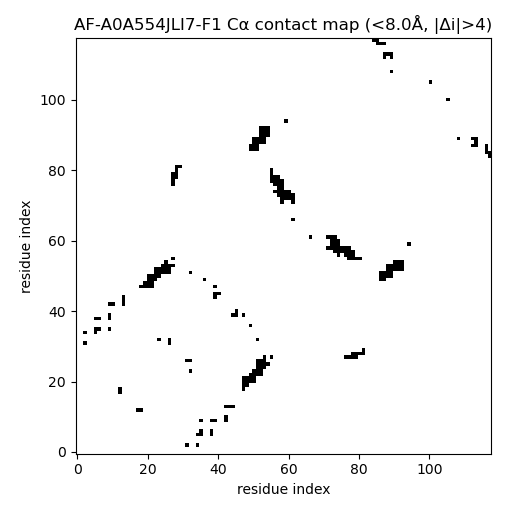LYS A N 1
ATOM 689 C CA . LYS A 1 85 ? 10.474 -2.221 11.819 1.00 49.22 85 LYS A CA 1
ATOM 690 C C . LYS A 1 85 ? 9.167 -3.001 12.055 1.00 49.22 85 LYS A C 1
ATOM 692 O O . LYS A 1 85 ? 9.196 -3.970 12.798 1.00 49.22 85 LYS A O 1
ATOM 697 N N . ARG A 1 86 ? 8.032 -2.567 11.495 1.00 46.69 86 ARG A N 1
ATOM 698 C CA . ARG A 1 86 ? 6.693 -3.152 11.726 1.00 46.69 86 ARG A CA 1
ATOM 699 C C . ARG A 1 86 ? 6.017 -3.644 10.442 1.00 46.69 86 ARG A C 1
ATOM 701 O O . ARG A 1 86 ? 4.811 -3.842 10.439 1.00 46.69 86 ARG A O 1
ATOM 708 N N . ILE A 1 87 ? 6.766 -3.769 9.346 1.00 54.16 87 ILE A N 1
ATOM 709 C CA . ILE A 1 87 ? 6.215 -4.113 8.031 1.00 54.16 87 ILE A CA 1
ATOM 710 C C . ILE A 1 87 ? 6.847 -5.413 7.554 1.00 54.16 87 ILE A C 1
ATOM 712 O O . ILE A 1 87 ? 8.069 -5.497 7.408 1.00 54.16 87 ILE A O 1
ATOM 716 N N . CYS A 1 88 ? 6.012 -6.415 7.276 1.00 53.00 88 CYS A N 1
ATOM 717 C CA . CYS A 1 88 ? 6.471 -7.617 6.599 1.00 53.00 88 CYS A CA 1
ATOM 718 C C . CYS A 1 88 ? 6.619 -7.292 5.107 1.00 53.00 88 CYS A C 1
ATOM 720 O O . CYS A 1 88 ? 5.644 -7.169 4.364 1.00 53.00 88 CYS A O 1
ATOM 722 N N . VAL A 1 89 ? 7.865 -7.128 4.671 1.00 53.00 89 VAL A N 1
ATOM 723 C CA . VAL A 1 89 ? 8.204 -7.017 3.252 1.00 53.00 89 VAL A CA 1
ATOM 724 C C . VAL A 1 89 ? 8.353 -8.430 2.695 1.00 53.00 89 VAL A C 1
ATOM 726 O O . VAL A 1 89 ? 9.283 -9.152 3.069 1.00 53.00 89 VAL A O 1
ATOM 729 N N . VAL A 1 90 ? 7.436 -8.830 1.816 1.00 55.19 90 VAL A N 1
ATOM 730 C CA . VAL A 1 90 ? 7.490 -10.122 1.124 1.00 55.19 90 VAL A CA 1
ATOM 731 C C . VAL A 1 90 ? 8.262 -9.926 -0.179 1.00 55.19 90 VAL A C 1
ATOM 733 O O . VAL A 1 90 ? 7.932 -9.066 -0.989 1.00 55.19 90 VAL A O 1
ATOM 736 N N . HIS A 1 91 ? 9.337 -10.696 -0.352 1.00 51.22 91 HIS A N 1
ATOM 737 C CA . HIS A 1 91 ? 10.377 -10.441 -1.358 1.00 51.22 91 HIS A CA 1
ATOM 738 C C . HIS A 1 91 ? 10.198 -11.213 -2.676 1.00 51.22 91 HIS A C 1
ATOM 740 O O . HIS A 1 91 ? 11.053 -11.130 -3.550 1.00 51.22 91 HIS A O 1
ATOM 746 N N . GLU A 1 92 ? 9.128 -11.990 -2.840 1.00 49.25 92 GLU A N 1
ATOM 747 C CA . GLU A 1 92 ? 8.955 -12.834 -4.026 1.00 49.25 92 GLU A CA 1
ATOM 748 C C . GLU A 1 92 ? 7.623 -12.557 -4.721 1.00 49.25 92 GLU A C 1
ATOM 750 O O . GLU A 1 92 ? 6.601 -13.171 -4.427 1.00 49.25 92 GLU A O 1
ATOM 755 N N . LEU A 1 93 ? 7.659 -11.654 -5.701 1.00 45.44 93 LEU A N 1
ATOM 756 C CA . LEU A 1 93 ? 6.738 -11.697 -6.831 1.00 45.44 93 LEU A CA 1
ATOM 757 C C . LEU A 1 93 ? 7.557 -11.816 -8.110 1.00 45.44 93 LEU A C 1
ATOM 759 O O . LEU A 1 93 ? 8.057 -10.834 -8.655 1.00 45.44 93 LEU A O 1
ATOM 763 N N . ILE A 1 94 ? 7.691 -13.048 -8.595 1.00 40.16 94 ILE A N 1
ATOM 764 C CA . ILE A 1 94 ? 8.123 -13.295 -9.967 1.00 40.16 94 ILE A CA 1
ATOM 765 C C . ILE A 1 94 ? 6.919 -12.942 -10.848 1.00 40.16 94 ILE A C 1
ATOM 767 O O . ILE A 1 94 ? 6.002 -13.740 -11.006 1.00 40.16 94 ILE A O 1
ATOM 771 N N . LEU A 1 95 ? 6.910 -11.726 -11.400 1.00 37.31 95 LEU A N 1
ATOM 772 C CA . LEU A 1 95 ? 5.869 -11.180 -12.292 1.00 37.31 95 LEU A CA 1
ATOM 773 C C . LEU A 1 95 ? 5.775 -11.884 -13.664 1.00 37.31 95 LEU A C 1
ATOM 775 O O . LEU A 1 95 ? 5.170 -11.360 -14.596 1.00 37.31 95 LEU A O 1
ATOM 779 N N . ASN A 1 96 ? 6.342 -13.080 -13.809 1.00 28.83 96 ASN A N 1
ATOM 780 C CA . ASN A 1 96 ? 6.174 -13.879 -15.013 1.00 28.83 96 ASN A CA 1
ATOM 781 C C . ASN A 1 96 ? 4.954 -14.780 -14.819 1.00 28.83 96 ASN A C 1
ATOM 783 O O . ASN A 1 96 ? 5.053 -15.829 -14.193 1.00 28.83 96 ASN A O 1
ATOM 787 N N . ALA A 1 97 ? 3.837 -14.348 -15.403 1.00 34.41 97 ALA A N 1
ATOM 788 C CA . ALA A 1 97 ? 2.521 -14.985 -15.403 1.00 34.41 97 ALA A CA 1
ATOM 789 C C . ALA A 1 97 ? 1.645 -14.629 -14.190 1.00 34.41 97 ALA A C 1
ATOM 791 O O . ALA A 1 97 ? 1.650 -15.279 -13.150 1.00 34.41 97 ALA A O 1
ATOM 792 N N . LEU A 1 98 ? 0.790 -13.631 -14.404 1.00 34.88 98 LEU A N 1
ATOM 793 C CA . LEU A 1 98 ? -0.407 -13.376 -13.610 1.00 34.88 98 LEU A CA 1
ATOM 794 C C . LEU A 1 98 ? -1.635 -13.879 -14.405 1.00 34.88 98 LEU A C 1
ATOM 796 O O . LEU A 1 98 ? -2.413 -13.069 -14.907 1.00 34.88 98 LEU A O 1
ATOM 800 N N . PRO A 1 99 ? -1.841 -15.200 -14.605 1.00 32.59 99 PRO A N 1
ATOM 801 C CA . PRO A 1 99 ? -3.182 -15.677 -14.878 1.00 32.59 99 PRO A CA 1
ATOM 802 C C . PRO A 1 99 ? -3.935 -15.515 -13.556 1.00 32.59 99 PRO A C 1
ATOM 804 O O . PRO A 1 99 ? -3.548 -16.134 -12.569 1.00 32.59 99 PRO A O 1
ATOM 807 N N . LEU A 1 100 ? -4.921 -14.608 -13.528 1.00 34.56 100 LEU A N 1
ATOM 808 C CA . LEU A 1 100 ? -5.974 -14.481 -12.507 1.00 34.56 100 LEU A CA 1
ATOM 809 C C . LEU A 1 100 ? -5.832 -15.499 -11.366 1.00 34.56 100 LEU A C 1
ATOM 811 O O . LEU A 1 100 ? -6.223 -16.657 -11.516 1.00 34.56 100 LEU A O 1
ATOM 815 N N . PHE A 1 101 ? -5.214 -15.079 -10.259 1.00 42.00 101 PHE A N 1
ATOM 816 C CA . PHE A 1 101 ? -4.898 -15.979 -9.155 1.00 42.00 101 PHE A CA 1
ATOM 817 C C . PHE A 1 101 ? -6.172 -16.688 -8.667 1.00 42.00 101 PHE A C 1
ATOM 819 O O . PHE A 1 101 ? -7.115 -16.015 -8.238 1.00 42.00 101 PHE A O 1
ATOM 826 N N . PRO A 1 102 ? -6.223 -18.033 -8.684 1.00 35.41 102 PRO A N 1
ATOM 827 C CA . PRO A 1 102 ? -7.277 -18.768 -8.005 1.00 35.41 102 PRO A CA 1
ATOM 828 C C . PRO A 1 102 ? -7.247 -18.400 -6.519 1.00 35.41 102 PRO A C 1
ATOM 830 O O . PRO A 1 102 ? -6.173 -18.341 -5.915 1.00 35.41 102 PRO A O 1
ATOM 833 N N . ALA A 1 103 ? -8.419 -18.185 -5.922 1.00 36.72 103 ALA A N 1
ATOM 834 C CA . ALA A 1 103 ? -8.603 -17.669 -4.560 1.00 36.72 103 ALA A CA 1
ATOM 835 C C . ALA A 1 103 ? -7.808 -18.397 -3.444 1.00 36.72 103 ALA A C 1
ATOM 837 O O . ALA A 1 103 ? -7.646 -17.852 -2.357 1.00 36.72 103 ALA A O 1
ATOM 838 N N . GLY A 1 104 ? -7.271 -19.597 -3.697 1.00 35.28 104 GLY A N 1
ATOM 839 C CA . GLY A 1 104 ? -6.452 -20.364 -2.750 1.00 35.28 104 GLY A CA 1
ATOM 840 C C . GLY A 1 104 ? -4.945 -20.059 -2.746 1.00 35.28 104 GLY A C 1
ATOM 841 O O . GLY A 1 104 ? -4.252 -20.487 -1.827 1.00 35.28 104 GLY A O 1
ATOM 842 N N . MET A 1 105 ? -4.401 -19.334 -3.733 1.00 37.56 105 MET A N 1
ATOM 843 C CA . MET A 1 105 ? -2.938 -19.180 -3.869 1.00 37.56 105 MET A CA 1
ATOM 844 C C . MET A 1 105 ? -2.353 -18.014 -3.049 1.00 37.56 105 MET A C 1
ATOM 846 O O . MET A 1 105 ? -1.176 -18.044 -2.694 1.00 37.56 105 MET A O 1
ATOM 850 N N . MET A 1 106 ? -3.182 -17.041 -2.648 1.00 43.28 106 MET A N 1
ATOM 851 C CA . MET A 1 106 ? -2.789 -15.961 -1.724 1.00 43.28 106 MET A CA 1
ATOM 852 C C . MET A 1 106 ? -2.310 -16.498 -0.366 1.00 43.28 106 MET A C 1
ATOM 854 O O . MET A 1 106 ? -1.386 -15.941 0.222 1.00 43.28 106 MET A O 1
ATOM 858 N N . GLN A 1 107 ? -2.871 -17.620 0.106 1.00 42.38 107 GLN A N 1
ATOM 859 C CA . GLN A 1 107 ? -2.432 -18.252 1.355 1.00 42.38 107 GLN A CA 1
ATOM 860 C C . GLN A 1 107 ? -0.955 -18.651 1.288 1.00 42.38 107 GLN A C 1
ATOM 862 O O . GLN A 1 107 ? -0.231 -18.381 2.234 1.00 42.38 107 GLN A O 1
ATOM 867 N N . HIS A 1 108 ? -0.466 -19.166 0.154 1.00 42.97 108 HIS A N 1
ATOM 868 C CA . HIS A 1 108 ? 0.942 -19.559 0.005 1.00 42.97 108 HIS A CA 1
ATOM 869 C C . HIS A 1 108 ? 1.929 -18.376 0.031 1.00 42.97 108 HIS A C 1
ATOM 871 O O . HIS A 1 108 ? 3.059 -18.546 0.494 1.00 42.97 108 HIS A O 1
ATOM 877 N N . LEU A 1 109 ? 1.514 -17.191 -0.438 1.00 49.47 109 LEU A N 1
ATOM 878 C CA . LEU A 1 109 ? 2.328 -15.965 -0.409 1.00 49.47 109 LEU A CA 1
ATOM 879 C C . LEU A 1 109 ? 2.417 -15.362 1.002 1.00 49.47 109 LEU A C 1
ATOM 881 O O . LEU A 1 109 ? 3.426 -14.750 1.344 1.00 49.47 109 LEU A O 1
ATOM 885 N N . ILE A 1 110 ? 1.384 -15.564 1.826 1.00 50.97 110 ILE A N 1
ATOM 886 C CA 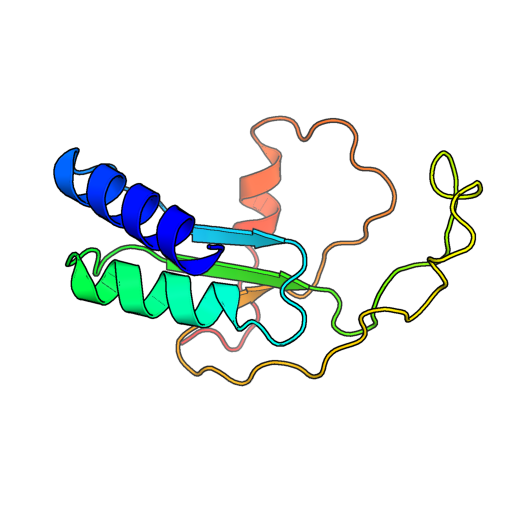. ILE A 1 110 ? 1.301 -15.044 3.199 1.00 50.97 110 ILE A CA 1
ATOM 887 C C . ILE A 1 110 ? 1.888 -16.046 4.216 1.00 50.97 110 ILE A C 1
ATOM 889 O O . ILE A 1 110 ? 2.448 -15.640 5.232 1.00 50.97 110 ILE A O 1
ATOM 893 N N . THR A 1 111 ? 1.842 -17.358 3.947 1.00 42.22 111 THR A N 1
ATOM 894 C CA . THR A 1 111 ? 2.284 -18.407 4.893 1.00 42.22 111 THR A CA 1
ATOM 895 C C . THR A 1 111 ? 3.796 -18.620 4.975 1.00 42.22 111 THR A C 1
ATOM 897 O O . THR A 1 111 ? 4.244 -19.411 5.803 1.00 42.22 111 THR A O 1
ATOM 900 N N . LYS A 1 112 ? 4.608 -17.955 4.144 1.00 40.25 112 LYS A N 1
ATOM 901 C CA . LYS A 1 112 ? 6.072 -17.943 4.300 1.00 40.25 112 LYS A CA 1
ATOM 902 C C . LYS A 1 112 ? 6.521 -16.591 4.856 1.00 40.25 112 LYS A C 1
ATOM 904 O O . LYS A 1 112 ? 6.948 -15.731 4.084 1.00 40.25 112 LYS A O 1
ATOM 909 N N . PRO A 1 113 ? 6.457 -16.377 6.182 1.00 40.12 113 PRO A N 1
ATOM 910 C CA . PRO A 1 113 ? 7.080 -15.204 6.767 1.00 40.12 113 PRO A CA 1
ATOM 911 C C . PRO A 1 113 ? 8.578 -15.237 6.444 1.00 40.12 113 PRO A C 1
ATOM 913 O O . PRO A 1 113 ? 9.253 -16.258 6.608 1.00 40.12 113 PRO A O 1
ATOM 916 N N . SER A 1 114 ? 9.120 -14.111 5.974 1.00 43.72 114 SER A N 1
ATOM 917 C CA . SER A 1 114 ? 10.571 -13.932 5.982 1.00 43.72 114 SER A CA 1
ATOM 918 C C . SER A 1 114 ? 11.043 -14.060 7.435 1.00 43.72 114 SER A C 1
ATOM 920 O O . SER A 1 114 ? 10.370 -13.558 8.336 1.00 43.72 114 SER A O 1
ATOM 922 N N . ARG A 1 115 ? 12.193 -14.707 7.665 1.00 41.69 115 ARG A N 1
ATOM 923 C CA . ARG A 1 115 ? 12.742 -15.065 8.992 1.00 41.69 115 ARG A CA 1
ATOM 924 C C . ARG A 1 115 ? 12.946 -13.898 9.986 1.00 41.69 115 ARG A C 1
ATOM 926 O O . ARG A 1 115 ? 13.413 -14.151 11.085 1.00 41.69 115 ARG A O 1
ATOM 933 N N . ASN A 1 116 ? 12.591 -12.662 9.626 1.00 37.31 116 ASN A N 1
ATOM 934 C CA . ASN A 1 116 ? 12.799 -11.442 10.408 1.00 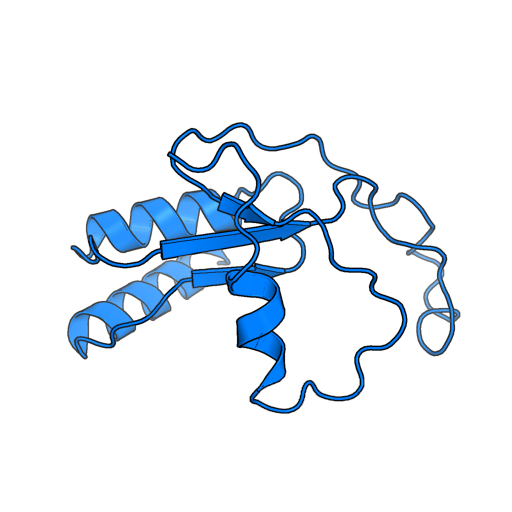37.31 116 ASN A CA 1
ATOM 935 C C . ASN A 1 116 ? 11.545 -10.540 10.532 1.00 37.31 116 ASN A C 1
ATOM 937 O O . ASN A 1 116 ? 11.710 -9.336 10.730 1.00 37.31 116 ASN A O 1
ATOM 941 N N . CYS A 1 117 ? 10.313 -11.054 10.394 1.00 35.28 117 CYS A N 1
ATOM 942 C CA . CYS A 1 117 ? 9.148 -10.281 10.862 1.00 35.28 117 CYS A CA 1
ATOM 943 C C . CYS A 1 117 ? 9.012 -10.481 12.390 1.00 35.28 117 CYS A C 1
ATOM 945 O O . CYS A 1 117 ? 9.062 -11.638 12.813 1.00 35.28 117 CYS A O 1
ATOM 947 N N . PRO A 1 118 ? 8.969 -9.408 13.206 1.00 38.31 118 PRO A N 1
ATOM 948 C CA . PRO A 1 118 ? 8.862 -9.517 14.663 1.00 38.31 118 PRO A CA 1
ATOM 949 C C . PRO A 1 118 ? 7.541 -10.142 15.119 1.00 38.31 118 PRO A C 1
ATOM 951 O O . PRO A 1 118 ? 6.542 -10.031 14.372 1.00 38.31 118 PRO A O 1
#

Radius of gyration: 15.9 Å; Cα contacts (8 Å, |Δi|>4): 132; chains: 1; bounding box: 34×34×43 Å

Mean predicted aligned error: 10.22 Å

Secondary structure (DSSP, 8-state):
-HHHHHHHHHHHHHHTT----EEEE--TT-HHHHHHHHHHHHTT-TT--EEEE--SS-S----GGGGG-TT--TTTT--PPP--TT-EEE-----S------TTSHHHHHSS--TT--

Solvent-accessible surface area (backbone atoms only — not comparable to full-atom values): 7433 Å² total; per-residue (Å²): 113,77,66,55,53,51,48,52,50,43,50,49,36,47,74,72,65,58,79,66,66,49,78,42,78,72,44,54,83,30,64,67,59,54,49,49,54,54,43,31,56,73,55,66,46,79,84,48,50,51,39,42,34,44,71,54,56,30,40,64,77,70,52,78,89,53,56,86,44,86,90,64,49,59,42,43,75,50,25,67,83,78,90,52,96,86,52,46,67,48,71,81,69,76,83,79,75,83,71,81,77,60,90,74,56,62,55,66,70,64,72,59,71,60,100,78,62,127

pLDDT: mean 72.49, std 21.0, range [28.83, 96.75]